Protein AF-A0A955TKW8-F1 (afdb_monomer_lite)

Radius of gyration: 11.43 Å; chains: 1; bounding box: 29×13×31 Å

Sequence (43 aa):
MKGIRRKVEVIIGKGGVGKSMTTVNLALALARMDQRVGLLDVD

Secondary structure (DSSP, 8-state):
-TT-S-------SSTTS-HHHHHHHHHHHHHHTT---------

Structure (mmCIF, N/CA/C/O backbone):
data_AF-A0A955TKW8-F1
#
_entry.id   AF-A0A955TKW8-F1
#
loop_
_atom_site.group_PDB
_atom_site.id
_atom_site.type_symbol
_atom_site.label_atom_id
_atom_site.label_alt_id
_atom_site.label_comp_id
_atom_site.label_asym_id
_atom_site.label_entity_id
_atom_site.label_seq_id
_atom_sit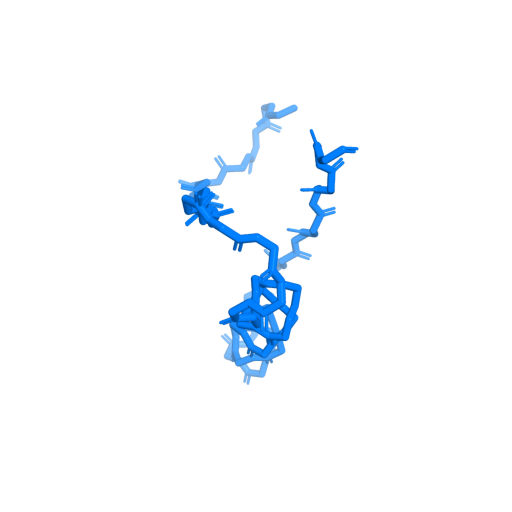e.pdbx_PDB_ins_code
_atom_site.Cartn_x
_atom_site.Cartn_y
_atom_site.Cartn_z
_atom_site.occupancy
_atom_site.B_iso_or_equiv
_atom_site.auth_seq_id
_atom_site.auth_comp_id
_atom_site.auth_asym_id
_atom_site.auth_atom_id
_atom_site.pdbx_PDB_model_num
ATOM 1 N N . MET A 1 1 ? 3.646 5.427 11.352 1.00 68.19 1 MET A N 1
ATOM 2 C CA . MET A 1 1 ? 3.596 3.945 11.242 1.00 68.19 1 MET A CA 1
ATOM 3 C C . MET A 1 1 ? 3.000 3.212 12.451 1.00 68.19 1 MET A C 1
ATOM 5 O O . MET A 1 1 ? 2.623 2.056 12.282 1.00 68.19 1 MET A O 1
ATOM 9 N N . LYS A 1 2 ? 2.896 3.803 13.654 1.00 83.62 2 LYS A N 1
ATOM 10 C CA . LYS A 1 2 ? 2.127 3.172 14.747 1.00 83.62 2 LYS A CA 1
ATOM 11 C C . LYS A 1 2 ? 0.676 2.933 14.290 1.00 83.62 2 LYS A C 1
ATOM 13 O O . LYS A 1 2 ? 0.103 3.803 13.646 1.00 83.62 2 LYS A O 1
ATOM 18 N N . GLY A 1 3 ? 0.129 1.750 14.575 1.00 91.50 3 GLY A N 1
ATOM 19 C CA . GLY A 1 3 ? -1.230 1.347 14.177 1.00 91.50 3 GLY A CA 1
ATOM 20 C C . GLY A 1 3 ? -1.338 0.523 12.884 1.00 91.50 3 GLY A C 1
ATOM 21 O O . GLY A 1 3 ? -2.411 0.000 12.598 1.00 91.50 3 GLY A O 1
ATOM 22 N N . ILE A 1 4 ? -0.251 0.341 12.123 1.00 94.62 4 ILE A N 1
ATOM 23 C CA . ILE A 1 4 ? -0.249 -0.520 10.927 1.00 94.62 4 ILE A CA 1
ATOM 24 C C . ILE A 1 4 ? 0.045 -1.971 11.336 1.00 94.62 4 ILE A C 1
ATOM 26 O O . ILE A 1 4 ? 1.136 -2.262 11.824 1.00 94.62 4 ILE A O 1
ATOM 30 N N . ARG A 1 5 ? -0.908 -2.890 11.114 1.00 95.56 5 ARG A N 1
ATOM 31 C CA . ARG A 1 5 ? -0.747 -4.319 11.461 1.00 95.56 5 ARG A CA 1
ATOM 32 C C . ARG A 1 5 ? 0.207 -5.083 10.543 1.00 95.56 5 ARG A C 1
ATOM 34 O O . ARG A 1 5 ? 0.810 -6.050 10.995 1.00 95.56 5 ARG A O 1
ATOM 41 N N . ARG A 1 6 ? 0.268 -4.732 9.255 1.00 94.94 6 ARG A N 1
ATOM 42 C CA . ARG A 1 6 ? 1.101 -5.405 8.246 1.00 94.94 6 ARG A CA 1
ATOM 43 C C . ARG A 1 6 ? 1.733 -4.378 7.324 1.00 94.94 6 ARG A C 1
ATOM 45 O O . ARG A 1 6 ? 1.061 -3.441 6.906 1.00 94.94 6 ARG A O 1
ATOM 52 N N . LYS A 1 7 ? 3.012 -4.576 7.019 1.00 95.12 7 LYS A N 1
ATOM 53 C CA . LYS A 1 7 ? 3.777 -3.784 6.056 1.00 95.12 7 LYS A CA 1
ATOM 54 C C . LYS A 1 7 ? 4.305 -4.751 5.011 1.00 95.12 7 LYS A C 1
ATOM 56 O O . LYS A 1 7 ? 4.851 -5.788 5.379 1.00 95.12 7 LYS A O 1
ATOM 61 N N . VAL A 1 8 ? 4.091 -4.425 3.747 1.00 94.06 8 VAL A N 1
ATOM 62 C CA . VAL A 1 8 ? 4.542 -5.225 2.611 1.00 94.06 8 VAL A CA 1
ATOM 63 C C . VAL A 1 8 ? 5.370 -4.301 1.740 1.00 94.06 8 VAL A C 1
ATOM 65 O O . VAL A 1 8 ? 4.870 -3.268 1.304 1.00 94.06 8 VAL A O 1
ATOM 68 N N . GLU A 1 9 ? 6.629 -4.660 1.530 1.00 94.19 9 GLU A N 1
ATOM 69 C CA . GLU A 1 9 ? 7.521 -3.948 0.622 1.00 94.19 9 GLU A CA 1
ATOM 70 C C . GLU A 1 9 ? 7.545 -4.672 -0.721 1.00 94.19 9 GLU A C 1
ATOM 72 O O . GLU A 1 9 ? 7.683 -5.894 -0.782 1.00 94.19 9 GLU A O 1
ATOM 77 N N . VAL A 1 10 ? 7.387 -3.909 -1.801 1.00 92.62 10 VAL A N 1
ATOM 78 C CA . VAL A 1 10 ? 7.473 -4.418 -3.170 1.00 92.62 10 VAL A CA 1
ATOM 79 C C . VAL A 1 10 ? 8.718 -3.806 -3.792 1.00 92.62 10 VAL A C 1
ATOM 81 O O . VAL A 1 10 ? 8.769 -2.603 -4.025 1.00 92.62 10 VAL A O 1
ATOM 84 N N . ILE A 1 11 ? 9.734 -4.629 -4.042 1.00 92.06 11 ILE A N 1
ATOM 85 C CA . ILE A 1 11 ? 11.048 -4.201 -4.539 1.00 92.06 11 ILE A CA 1
ATOM 86 C C . ILE A 1 11 ? 11.310 -4.893 -5.878 1.00 92.06 11 ILE A C 1
ATOM 88 O O . ILE A 1 11 ? 10.918 -6.043 -6.074 1.00 92.06 11 ILE A O 1
ATOM 92 N N . ILE A 1 12 ? 11.974 -4.200 -6.808 1.00 88.75 12 ILE A N 1
ATOM 93 C CA . ILE A 1 12 ? 12.403 -4.769 -8.094 1.00 88.75 12 ILE A CA 1
ATOM 94 C C . ILE A 1 12 ? 13.886 -4.498 -8.324 1.00 88.75 12 ILE A C 1
ATOM 96 O O . ILE A 1 12 ? 14.381 -3.434 -7.965 1.00 88.75 12 ILE A O 1
ATOM 100 N N . GLY A 1 13 ? 14.578 -5.431 -8.979 1.00 86.69 13 GLY A N 1
ATOM 101 C CA . GLY A 1 13 ? 15.992 -5.273 -9.347 1.00 86.69 13 GLY A CA 1
ATOM 102 C C . GLY A 1 13 ? 16.236 -4.558 -10.682 1.00 86.69 13 GLY A C 1
ATOM 103 O O . GLY A 1 13 ? 17.386 -4.359 -11.060 1.00 86.69 13 GLY A O 1
ATOM 104 N N . LYS A 1 14 ? 15.184 -4.210 -11.436 1.00 86.38 14 LYS A N 1
ATOM 105 C CA . LYS A 1 14 ? 15.289 -3.581 -12.763 1.00 86.38 14 LYS A CA 1
ATOM 106 C C . LYS A 1 14 ? 14.049 -2.744 -13.077 1.00 86.38 14 LYS A C 1
ATOM 108 O O . LYS A 1 14 ? 12.942 -3.168 -12.767 1.00 86.38 14 LYS A O 1
ATOM 113 N N . GLY A 1 15 ? 14.219 -1.591 -13.726 1.00 86.75 15 GLY A N 1
ATOM 114 C CA . GLY A 1 15 ? 13.109 -0.738 -14.169 1.00 86.75 15 GLY A CA 1
ATOM 115 C C . GLY A 1 15 ? 12.181 -1.427 -15.178 1.00 86.75 15 GLY A C 1
ATOM 116 O O . GLY A 1 15 ? 12.625 -2.230 -15.997 1.00 86.75 15 GLY A O 1
ATOM 117 N N . GLY A 1 16 ? 10.884 -1.113 -15.118 1.00 87.12 16 GLY A N 1
ATOM 118 C CA . GLY A 1 16 ? 9.894 -1.573 -16.101 1.00 87.12 16 GLY A CA 1
ATOM 119 C C . GLY A 1 16 ? 9.309 -2.974 -15.880 1.00 87.12 16 GLY A C 1
ATOM 120 O O . GLY A 1 16 ? 8.469 -3.390 -16.665 1.00 87.12 16 GLY A O 1
ATOM 121 N N . VAL A 1 17 ? 9.666 -3.694 -14.809 1.00 92.50 17 VAL A N 1
ATOM 122 C CA . VAL A 1 17 ? 9.112 -5.044 -14.537 1.00 92.50 17 VAL A CA 1
ATOM 123 C C . VAL A 1 17 ? 7.741 -5.037 -13.838 1.00 92.50 17 VAL A C 1
ATOM 125 O O . VAL A 1 17 ? 7.274 -6.070 -13.371 1.00 92.50 17 VAL A O 1
ATOM 128 N N . GLY A 1 18 ? 7.094 -3.872 -13.737 1.00 92.75 18 GLY A N 1
ATOM 129 C CA . GLY A 1 18 ? 5.726 -3.765 -13.221 1.00 92.75 18 GLY A CA 1
ATOM 130 C C . GLY A 1 18 ? 5.583 -3.588 -11.706 1.00 92.75 18 GLY A C 1
ATOM 131 O O . GLY A 1 18 ? 4.518 -3.896 -11.182 1.00 92.75 18 GLY A O 1
ATOM 132 N N . LYS A 1 19 ? 6.590 -3.057 -10.989 1.00 94.00 19 LYS A N 1
ATOM 133 C CA . LYS A 1 19 ? 6.501 -2.785 -9.534 1.00 94.00 19 LYS A CA 1
ATOM 134 C C . LYS A 1 19 ? 5.218 -2.055 -9.142 1.00 94.00 19 LYS A C 1
ATOM 136 O O . LYS A 1 19 ? 4.423 -2.588 -8.377 1.00 94.00 19 LYS A O 1
ATOM 141 N N . SER A 1 20 ? 4.995 -0.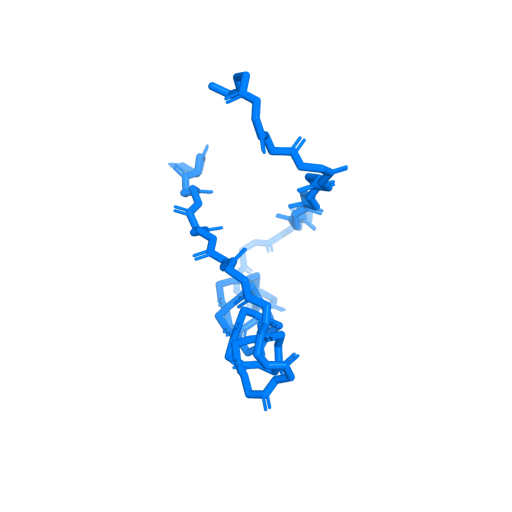870 -9.708 1.00 93.00 20 SER A N 1
ATOM 142 C CA . SER A 1 20 ? 3.841 -0.030 -9.373 1.00 93.00 20 SER A CA 1
ATOM 143 C C . SER A 1 20 ? 2.524 -0.711 -9.749 1.00 93.00 20 SER A C 1
ATOM 145 O O . SER A 1 20 ? 1.548 -0.621 -9.008 1.00 93.00 20 SER A O 1
ATOM 147 N N . MET A 1 21 ? 2.509 -1.468 -10.852 1.00 95.19 21 MET A N 1
ATOM 148 C CA . MET A 1 21 ? 1.332 -2.223 -11.283 1.00 95.19 21 MET A CA 1
ATOM 149 C C . MET A 1 21 ? 0.973 -3.323 -10.279 1.00 95.19 21 MET A C 1
ATOM 151 O O . MET A 1 21 ? -0.193 -3.464 -9.911 1.00 95.19 21 MET A O 1
ATOM 155 N N . THR A 1 22 ? 1.962 -4.069 -9.790 1.00 94.69 22 THR A N 1
ATOM 156 C CA . THR A 1 22 ? 1.759 -5.094 -8.762 1.00 94.69 22 THR A CA 1
ATOM 157 C C . THR A 1 22 ? 1.331 -4.470 -7.434 1.00 94.69 22 THR A C 1
ATOM 159 O O . THR A 1 22 ? 0.356 -4.925 -6.838 1.00 94.69 22 THR A O 1
ATOM 162 N N . THR A 1 23 ? 1.990 -3.390 -7.001 1.00 96.06 23 THR A N 1
ATOM 163 C CA . THR A 1 23 ? 1.664 -2.668 -5.760 1.00 96.06 23 THR A CA 1
ATOM 164 C C . THR A 1 23 ? 0.217 -2.165 -5.748 1.00 96.06 23 THR A C 1
ATOM 166 O O . THR A 1 23 ? -0.513 -2.401 -4.784 1.00 96.06 23 THR A O 1
ATOM 169 N N . VAL A 1 24 ? -0.235 -1.526 -6.833 1.00 96.56 24 VAL A N 1
ATOM 170 C CA . VAL A 1 24 ? -1.604 -0.994 -6.939 1.00 96.56 24 VAL A CA 1
ATOM 171 C C . VAL A 1 24 ? -2.638 -2.117 -6.982 1.00 96.56 24 VAL A C 1
ATOM 173 O O . VAL A 1 24 ? -3.638 -2.051 -6.268 1.00 96.56 24 VAL A O 1
ATOM 176 N N . ASN A 1 25 ? -2.407 -3.174 -7.765 1.00 97.38 25 ASN A N 1
ATOM 177 C CA . ASN A 1 25 ? -3.363 -4.281 -7.853 1.00 97.38 25 ASN A CA 1
ATOM 178 C C . ASN A 1 25 ? -3.487 -5.050 -6.533 1.00 97.38 25 ASN A C 1
ATOM 180 O O . ASN A 1 25 ? -4.597 -5.419 -6.147 1.00 97.38 25 ASN A O 1
ATOM 184 N N . LEU A 1 26 ? -2.382 -5.235 -5.806 1.00 96.81 26 LEU A N 1
ATOM 185 C CA . LEU A 1 26 ? -2.411 -5.833 -4.474 1.00 96.81 26 LEU A CA 1
ATOM 186 C C . LEU A 1 26 ? -3.225 -4.975 -3.497 1.00 96.81 26 LEU A C 1
ATOM 188 O O . LEU A 1 26 ? -4.065 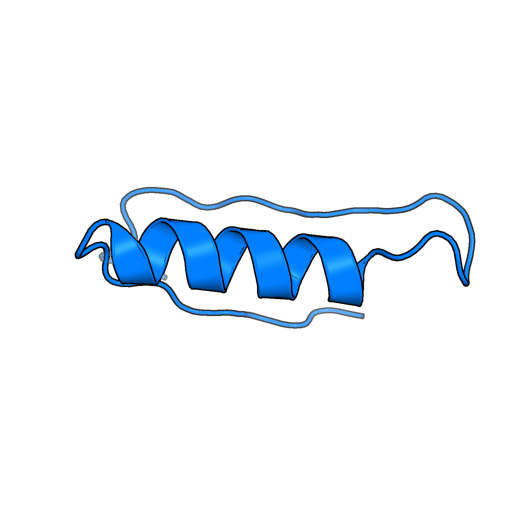-5.501 -2.766 1.00 96.81 26 LEU A O 1
ATOM 192 N N . ALA A 1 27 ? -3.026 -3.655 -3.512 1.00 97.44 27 ALA A N 1
ATOM 193 C CA . ALA A 1 27 ? -3.793 -2.747 -2.668 1.00 97.44 27 ALA A CA 1
ATOM 194 C C . ALA A 1 27 ? -5.291 -2.763 -3.001 1.00 97.44 27 ALA A C 1
ATOM 196 O O . ALA A 1 27 ? -6.113 -2.818 -2.089 1.00 97.44 27 ALA A O 1
ATOM 197 N N . LEU A 1 28 ? -5.648 -2.787 -4.290 1.00 98.19 28 LEU A N 1
ATOM 198 C CA . LEU A 1 28 ? -7.038 -2.904 -4.739 1.00 98.19 28 LEU A CA 1
ATOM 199 C C . LEU A 1 28 ? -7.675 -4.225 -4.300 1.00 98.19 28 LEU A C 1
ATOM 201 O O . LEU A 1 28 ? -8.821 -4.231 -3.856 1.00 98.19 28 LEU A O 1
ATOM 205 N N . ALA A 1 29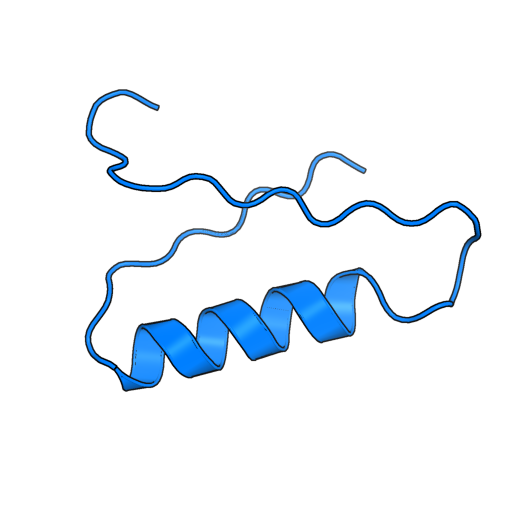 ? -6.950 -5.341 -4.399 1.00 98.31 29 ALA A N 1
ATOM 206 C CA . ALA A 1 29 ? -7.442 -6.640 -3.951 1.00 98.31 29 ALA A CA 1
ATOM 207 C C . ALA A 1 29 ? -7.709 -6.655 -2.438 1.00 98.31 29 ALA A C 1
ATOM 209 O O . ALA A 1 29 ? -8.775 -7.088 -2.011 1.00 98.31 29 ALA A O 1
ATOM 210 N N . LEU A 1 30 ? -6.786 -6.122 -1.632 1.00 98.00 30 LEU A N 1
ATOM 211 C CA . LEU A 1 30 ? -6.951 -6.023 -0.180 1.00 98.00 30 LEU A CA 1
ATOM 212 C C . LEU A 1 30 ? -8.088 -5.068 0.212 1.00 98.00 30 LEU A C 1
ATOM 214 O O . LEU A 1 30 ? -8.866 -5.380 1.111 1.00 98.00 30 LEU A O 1
ATOM 218 N N . ALA A 1 31 ? -8.225 -3.939 -0.484 1.00 97.94 31 ALA A N 1
ATOM 219 C CA . ALA A 1 31 ? -9.325 -3.004 -0.267 1.00 97.94 31 ALA A CA 1
ATOM 220 C C . ALA A 1 31 ? -10.691 -3.640 -0.580 1.00 97.94 31 ALA A C 1
ATOM 222 O O . ALA A 1 31 ? -11.644 -3.424 0.158 1.00 97.94 31 ALA A O 1
ATOM 223 N N . ARG A 1 32 ? -10.777 -4.482 -1.623 1.00 98.50 32 ARG A N 1
ATOM 224 C CA . ARG A 1 32 ? -11.979 -5.279 -1.948 1.00 98.50 32 ARG A CA 1
ATOM 225 C C . ARG A 1 32 ? -12.306 -6.357 -0.909 1.00 98.50 32 ARG A C 1
ATOM 227 O O . ARG A 1 32 ? -13.418 -6.865 -0.911 1.00 98.50 32 ARG A O 1
ATOM 234 N N . MET A 1 33 ? -11.355 -6.711 -0.047 1.00 98.19 33 MET A N 1
ATOM 235 C CA . MET A 1 33 ? -11.539 -7.619 1.093 1.00 98.19 33 MET A CA 1
ATOM 236 C C . MET A 1 33 ? -11.781 -6.848 2.406 1.00 98.19 33 MET A C 1
ATOM 238 O O . MET A 1 33 ? -11.430 -7.328 3.488 1.00 98.19 33 MET A O 1
ATOM 242 N N . ASP A 1 34 ? -12.297 -5.618 2.306 1.00 98.00 34 ASP A N 1
ATOM 243 C CA . ASP A 1 34 ? -12.585 -4.705 3.419 1.00 98.00 34 ASP A CA 1
ATOM 244 C C . ASP A 1 34 ? -11.383 -4.412 4.339 1.00 98.00 34 ASP A C 1
ATOM 246 O O . ASP A 1 34 ? -11.528 -4.038 5.506 1.00 98.00 34 ASP A O 1
ATOM 250 N N . GLN A 1 35 ? -10.154 -4.556 3.830 1.00 97.94 35 GLN A N 1
ATOM 251 C CA . GLN A 1 35 ? -8.958 -4.159 4.569 1.00 97.94 35 GLN A CA 1
ATOM 252 C C . GLN A 1 35 ? -8.685 -2.663 4.391 1.00 97.94 35 GLN A C 1
ATOM 254 O O . GLN A 1 35 ? -8.781 -2.111 3.295 1.00 97.94 35 GLN A O 1
ATOM 259 N N . ARG A 1 36 ? -8.247 -1.997 5.467 1.00 97.31 36 ARG A N 1
ATOM 260 C CA . ARG A 1 36 ? -7.706 -0.633 5.374 1.00 97.31 36 ARG A CA 1
ATOM 261 C C . ARG A 1 36 ? -6.279 -0.703 4.842 1.00 97.31 36 ARG A C 1
ATOM 263 O O . ARG A 1 36 ? -5.387 -1.200 5.529 1.00 97.31 36 ARG A O 1
ATOM 270 N N . VAL A 1 37 ? -6.078 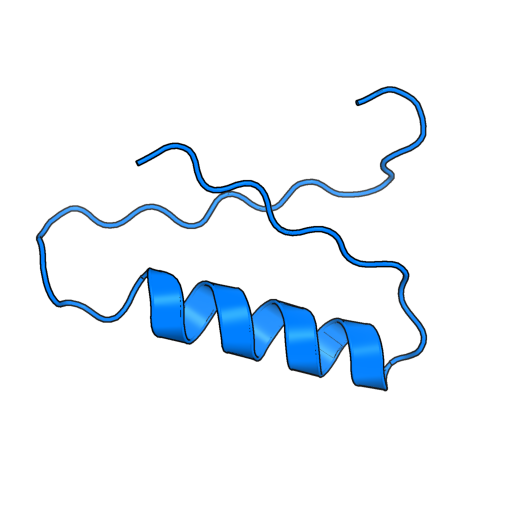-0.190 3.636 1.00 97.44 37 VAL A N 1
ATOM 271 C CA . VAL A 1 37 ? -4.794 -0.222 2.930 1.00 97.44 37 VAL A CA 1
ATOM 272 C C . VAL A 1 37 ? -4.289 1.200 2.721 1.00 97.44 37 VAL A C 1
ATOM 274 O O . VAL A 1 37 ? -5.072 2.111 2.466 1.00 97.44 37 VAL A O 1
ATOM 277 N N . GLY A 1 38 ? -2.976 1.385 2.828 1.00 95.62 38 GLY A N 1
ATOM 278 C CA . GLY A 1 38 ? -2.287 2.598 2.404 1.00 95.62 38 GLY A CA 1
ATOM 279 C C . GLY A 1 38 ? -1.123 2.225 1.496 1.00 95.62 38 GLY A C 1
ATOM 280 O O . GLY A 1 38 ? -0.493 1.188 1.704 1.00 95.62 38 GLY A O 1
ATOM 281 N N . LEU A 1 39 ? -0.857 3.064 0.500 1.00 95.19 39 LEU A N 1
ATOM 282 C CA . LEU A 1 39 ? 0.336 2.974 -0.332 1.00 95.19 39 LEU A CA 1
ATOM 283 C C . LEU A 1 39 ? 1.334 4.037 0.120 1.00 95.19 39 LEU A C 1
ATOM 285 O O . LEU A 1 39 ? 0.951 5.173 0.397 1.00 95.19 39 LEU A O 1
ATOM 289 N N . LEU A 1 40 ? 2.600 3.649 0.202 1.00 93.50 40 LEU A N 1
ATOM 290 C CA . LEU A 1 40 ? 3.719 4.548 0.425 1.00 93.50 40 LEU A CA 1
ATOM 291 C C . LEU A 1 40 ? 4.720 4.264 -0.689 1.00 93.50 40 LEU A C 1
ATOM 293 O O . LEU A 1 40 ? 5.265 3.163 -0.741 1.00 93.50 40 LEU A O 1
ATOM 297 N N . ASP A 1 41 ? 4.898 5.229 -1.583 1.00 88.38 41 ASP A N 1
ATOM 298 C CA . ASP A 1 41 ? 5.927 5.156 -2.611 1.00 88.38 41 ASP A CA 1
ATOM 299 C C . ASP A 1 41 ? 7.233 5.717 -2.041 1.00 88.38 41 ASP A C 1
ATOM 301 O O . ASP A 1 41 ? 7.229 6.777 -1.410 1.00 88.38 41 ASP A O 1
ATOM 305 N N . VAL A 1 42 ? 8.311 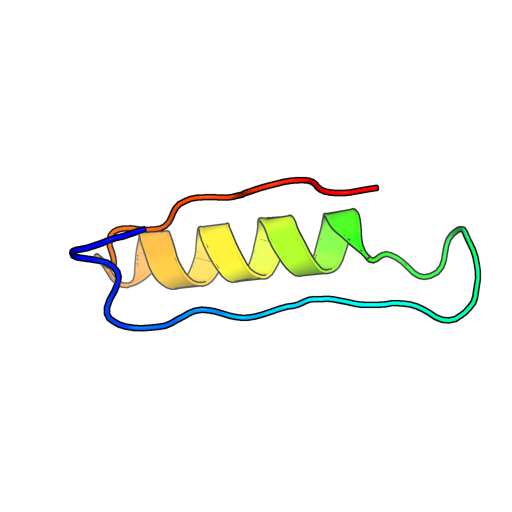4.951 -2.178 1.00 80.25 42 VAL A N 1
ATOM 306 C CA . VAL A 1 42 ? 9.656 5.270 -1.660 1.00 80.25 42 VAL A CA 1
ATOM 307 C C . VAL A 1 42 ? 10.728 5.139 -2.742 1.00 80.25 42 VAL A C 1
ATOM 309 O O . VAL A 1 42 ? 11.915 5.104 -2.416 1.00 80.25 42 VAL A O 1
ATOM 312 N N . ASP A 1 43 ? 10.300 5.034 -4.002 1.00 69.25 43 ASP A N 1
ATOM 313 C CA . ASP A 1 43 ? 11.168 5.210 -5.167 1.00 69.25 43 ASP A CA 1
ATOM 314 C C . ASP A 1 43 ? 11.668 6.645 -5.332 1.00 69.25 43 ASP A C 1
ATOM 316 O O . ASP A 1 43 ? 10.907 7.591 -5.018 1.00 69.25 43 ASP A O 1
#

Foldseek 3Di:
DPPDPDDDDQDDPDPPPCSVVVQVVVQVVCVVVVDDDDDDDPD

pLDDT: mean 92.57, std 6.8, range [68.19, 98.5]